Protein AF-A0A3D0DG16-F1 (afdb_monomer)

Solvent-accessible surface area (backbone atoms only — not comparable to full-atom values): 3490 Å² total; per-residue (Å²): 136,86,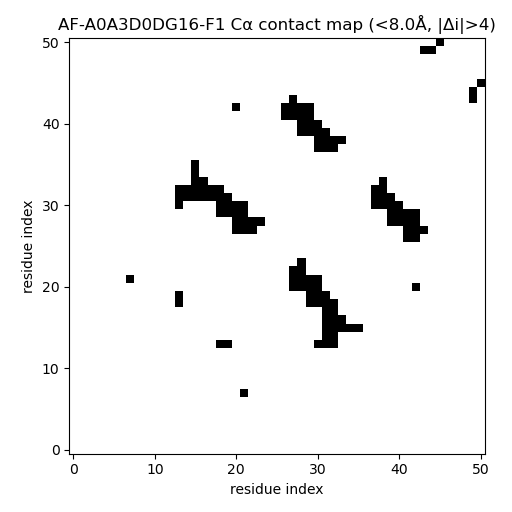88,78,88,77,93,83,75,63,74,87,75,57,44,73,84,42,78,47,78,46,75,55,94,90,41,51,30,33,35,36,27,56,96,91,40,81,46,77,45,74,61,60,53,75,80,83,72,60,121

Radius of gyration: 12.21 Å; Cα contacts (8 Å, |Δi|>4): 63; chains: 1; bounding box: 24×27×32 Å

Mean predicted aligned error: 5.39 Å

Nearest PDB structures (foldseek):
  1fqt-assembly1_B  TM=9.345E-01  e=3.702E-02  Paraburkholderia xenovorans LB400
  3gce-assembly1_A  TM=9.067E-01  e=5.756E-02  Nocardioides aromaticivorans
  4nbh-a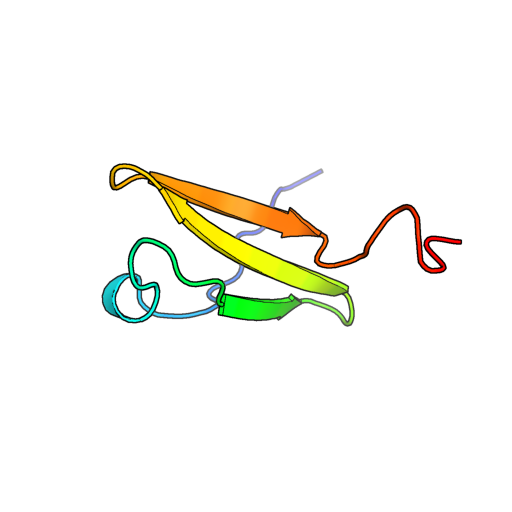ssembly1_B  TM=9.167E-01  e=4.764E-02  Janthinobacterium sp. J3
  2de6-assembly1_B  TM=9.133E-01  e=6.131E-02  Janthinobacterium
  3gkq-assembly2_E  TM=9.355E-01  e=2.454E-01  Novosphingobium sp. KA1

pLDDT: mean 87.53, std 12.12, range [50.5, 96.62]

Structure (mmCIF, N/CA/C/O backbone):
data_AF-A0A3D0DG16-F1
#
_entry.id   AF-A0A3D0DG16-F1
#
loop_
_atom_site.group_PDB
_atom_site.id
_atom_site.type_symbol
_atom_site.label_atom_id
_atom_site.label_alt_id
_atom_site.label_comp_id
_atom_site.label_asym_id
_atom_site.label_entity_id
_atom_site.label_seq_id
_atom_site.pdbx_PDB_ins_code
_atom_site.Cartn_x
_atom_site.Cartn_y
_atom_site.Cartn_z
_atom_site.occupancy
_atom_site.B_iso_or_equiv
_atom_site.auth_seq_id
_atom_site.auth_comp_id
_atom_site.auth_asym_id
_atom_site.auth_atom_id
_atom_site.pdbx_PDB_model_num
ATOM 1 N N . MET A 1 1 ? -15.362 -12.620 -11.187 1.00 50.50 1 MET A N 1
ATOM 2 C CA . MET A 1 1 ? -14.009 -12.346 -10.661 1.00 50.50 1 MET A CA 1
ATOM 3 C C . MET A 1 1 ? -14.193 -11.871 -9.230 1.00 50.50 1 MET A C 1
ATOM 5 O O . MET A 1 1 ? -14.887 -10.883 -9.040 1.00 50.50 1 MET A O 1
ATOM 9 N N . VAL A 1 2 ? -13.725 -12.627 -8.237 1.00 64.94 2 VAL A N 1
ATOM 10 C CA . VAL A 1 2 ? -13.860 -12.239 -6.822 1.00 64.94 2 VAL A CA 1
ATOM 11 C C . VAL A 1 2 ? -12.697 -11.311 -6.491 1.00 64.94 2 VAL A C 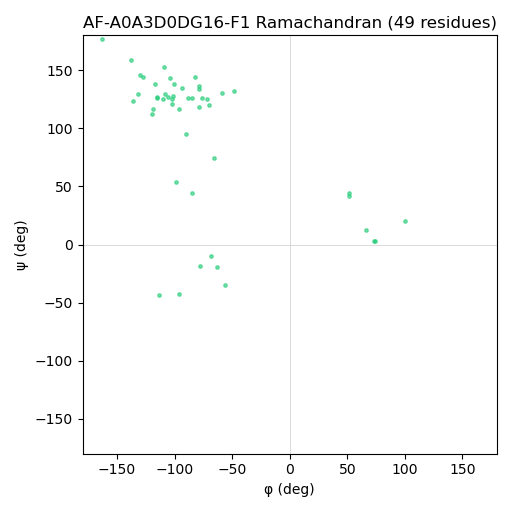1
ATOM 13 O O . VAL A 1 2 ? -11.550 -11.649 -6.775 1.00 64.94 2 VAL A O 1
ATOM 16 N N . GLN A 1 3 ? -12.995 -10.125 -5.965 1.00 78.38 3 GLN A N 1
ATOM 17 C CA . GLN A 1 3 ? -11.976 -9.226 -5.430 1.00 78.38 3 GLN A CA 1
ATOM 18 C C . GLN A 1 3 ? -11.602 -9.737 -4.036 1.00 78.38 3 GLN A C 1
ATOM 20 O O . GLN A 1 3 ? -12.465 -9.843 -3.168 1.00 78.38 3 GLN A O 1
ATOM 25 N N . GLU A 1 4 ? -10.338 -10.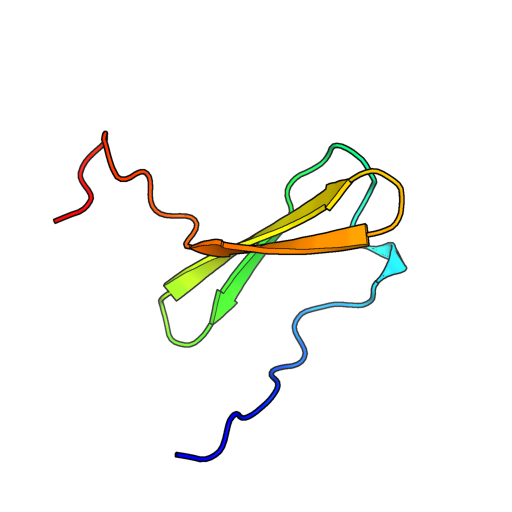106 -3.848 1.00 87.38 4 GLU A N 1
ATOM 26 C CA . GLU A 1 4 ? -9.798 -10.557 -2.564 1.00 87.38 4 GLU A CA 1
ATOM 27 C C . GLU A 1 4 ? -9.001 -9.410 -1.939 1.00 87.38 4 GLU A C 1
ATOM 29 O O . GLU A 1 4 ? -8.102 -8.855 -2.574 1.00 87.38 4 GLU A O 1
ATOM 34 N N . PHE A 1 5 ? -9.346 -9.036 -0.708 1.00 90.00 5 PHE A N 1
ATOM 35 C CA . PHE A 1 5 ? -8.609 -8.022 0.038 1.00 90.00 5 PHE A CA 1
ATOM 36 C C . PHE A 1 5 ? -7.338 -8.623 0.638 1.00 90.00 5 PHE A C 1
ATOM 38 O O . PHE A 1 5 ? -7.365 -9.705 1.222 1.00 90.00 5 PHE A O 1
ATOM 45 N N . VAL A 1 6 ? -6.232 -7.889 0.534 1.00 92.62 6 VAL A N 1
ATOM 46 C CA . VAL A 1 6 ? -4.935 -8.277 1.097 1.00 92.62 6 VAL A CA 1
ATOM 47 C C . VAL A 1 6 ? -4.618 -7.352 2.267 1.00 92.62 6 VAL A C 1
ATOM 49 O O . VAL A 1 6 ? -4.608 -6.132 2.102 1.00 92.62 6 VAL A O 1
ATOM 52 N N . LYS A 1 7 ? -4.349 -7.918 3.451 1.00 93.25 7 LYS A N 1
ATOM 53 C CA . LYS A 1 7 ? -3.842 -7.134 4.586 1.00 93.25 7 LYS A CA 1
ATOM 54 C C . LYS A 1 7 ? -2.390 -6.739 4.305 1.00 93.25 7 LYS A C 1
ATOM 56 O O . LYS A 1 7 ? -1.567 -7.613 4.050 1.00 93.25 7 LYS A O 1
ATOM 61 N N . VAL A 1 8 ? -2.095 -5.442 4.375 1.00 93.38 8 VAL A N 1
ATOM 62 C CA . VAL A 1 8 ? -0.761 -4.882 4.082 1.00 93.38 8 VAL A CA 1
ATOM 63 C C . VAL A 1 8 ? -0.083 -4.275 5.312 1.00 93.38 8 VAL A C 1
ATOM 65 O O . VAL A 1 8 ? 1.093 -4.536 5.533 1.00 93.38 8 VAL A O 1
ATOM 68 N N . CYS A 1 9 ? -0.814 -3.519 6.128 1.00 93.00 9 CYS A N 1
ATOM 69 C CA . CYS A 1 9 ? -0.326 -2.868 7.345 1.00 93.00 9 CYS A CA 1
ATOM 70 C C . CYS A 1 9 ? -1.511 -2.441 8.224 1.00 93.00 9 CYS A C 1
ATOM 72 O O . CYS A 1 9 ? -2.673 -2.612 7.828 1.00 93.00 9 CYS A O 1
ATOM 74 N N . ASP A 1 10 ? -1.224 -1.898 9.404 1.00 94.62 10 ASP A N 1
ATOM 75 C CA . ASP A 1 10 ? -2.207 -1.171 10.199 1.00 94.62 10 ASP A CA 1
ATOM 76 C C . ASP A 1 10 ? -2.334 0.280 9.706 1.00 94.62 10 ASP A C 1
ATOM 78 O O . ASP A 1 10 ? -1.367 0.930 9.310 1.00 94.62 10 ASP A O 1
ATOM 82 N N . GLU A 1 11 ? -3.551 0.826 9.757 1.00 91.50 11 GLU A N 1
ATOM 83 C CA . GLU A 1 11 ? -3.849 2.171 9.250 1.00 91.50 11 GLU A CA 1
ATOM 84 C C . GLU A 1 11 ? -2.961 3.256 9.891 1.00 91.50 11 GLU A C 1
ATOM 86 O O . GLU A 1 11 ? -2.572 4.221 9.233 1.00 91.50 11 GLU A O 1
ATOM 91 N N . ILE A 1 12 ? -2.604 3.101 11.167 1.00 93.12 12 ILE A N 1
ATOM 92 C CA . ILE A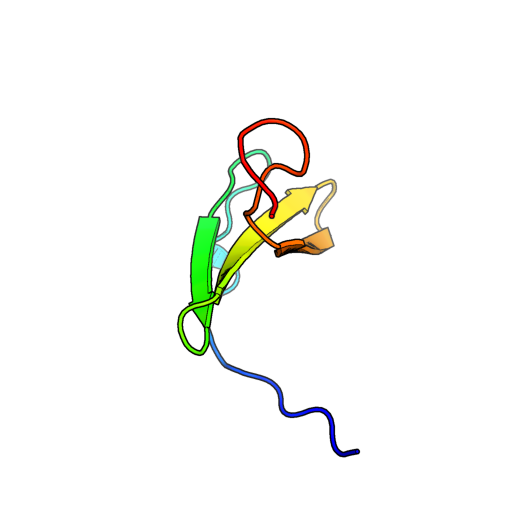 1 12 ? -1.774 4.065 11.904 1.00 93.12 12 ILE A CA 1
ATOM 93 C C . ILE A 1 12 ? -0.357 4.208 11.332 1.00 93.12 12 ILE A C 1
ATOM 95 O O . ILE A 1 12 ? 0.301 5.215 11.582 1.00 93.12 12 ILE A O 1
ATOM 99 N N . GLU A 1 13 ? 0.104 3.228 10.554 1.00 93.25 13 GLU A N 1
ATOM 100 C CA . GLU A 1 13 ? 1.423 3.242 9.923 1.00 93.25 13 GLU A CA 1
ATOM 101 C C . GLU A 1 13 ? 1.454 4.141 8.674 1.00 93.25 13 GLU A C 1
ATOM 103 O O . GLU A 1 13 ? 2.523 4.577 8.242 1.00 93.25 13 GLU A O 1
ATOM 108 N N . ILE A 1 14 ? 0.287 4.473 8.108 1.00 94.12 14 ILE A N 1
ATOM 109 C CA . ILE A 1 14 ? 0.162 5.346 6.938 1.00 94.12 14 ILE A CA 1
ATOM 110 C C . ILE A 1 14 ? 0.015 6.789 7.417 1.00 94.12 14 ILE A C 1
ATOM 112 O O . ILE A 1 14 ? -1.071 7.263 7.749 1.00 94.12 14 ILE A O 1
ATOM 116 N N . VAL A 1 15 ? 1.136 7.502 7.461 1.00 94.88 15 VAL A N 1
ATOM 117 C CA . VAL A 1 15 ? 1.177 8.904 7.886 1.00 94.88 15 VAL A CA 1
ATOM 118 C C . VAL A 1 15 ? 0.700 9.818 6.753 1.00 94.88 15 VAL A C 1
ATOM 120 O O . VAL A 1 15 ? 1.141 9.687 5.614 1.00 94.88 15 VAL A O 1
ATOM 123 N N . GLU A 1 16 ? -0.170 10.774 7.084 1.00 96.19 16 GLU A N 1
ATOM 124 C CA . GLU A 1 16 ? -0.634 11.836 6.179 1.00 96.19 16 GLU A CA 1
ATOM 125 C C . GLU A 1 16 ? 0.541 12.518 5.456 1.00 96.19 16 GLU A C 1
ATOM 127 O O . GLU A 1 16 ? 1.546 12.873 6.077 1.00 96.19 16 GLU A O 1
ATOM 132 N N . GLY A 1 17 ? 0.424 12.682 4.135 1.00 93.81 17 GLY A N 1
ATOM 133 C CA . GLY A 1 17 ? 1.461 13.311 3.310 1.00 93.81 17 GLY A CA 1
ATOM 134 C C . GLY A 1 17 ? 2.719 12.464 3.071 1.00 93.81 17 GLY A C 1
ATOM 135 O O . GLY A 1 17 ? 3.647 12.936 2.414 1.00 93.81 17 GLY A O 1
ATOM 136 N N . LYS A 1 18 ? 2.773 11.220 3.567 1.00 92.62 18 LYS A N 1
ATOM 137 C CA . LYS A 1 18 ? 3.832 10.252 3.249 1.00 92.62 18 LYS A CA 1
ATOM 138 C C . LYS A 1 18 ? 3.299 9.124 2.370 1.00 92.62 18 LYS A C 1
ATOM 140 O O . LYS A 1 18 ? 2.123 8.773 2.422 1.00 92.62 18 LYS A O 1
ATOM 145 N N . ILE A 1 19 ? 4.203 8.541 1.585 1.00 93.00 19 ILE A N 1
ATOM 146 C CA . ILE A 1 19 ? 3.929 7.352 0.779 1.00 93.00 19 ILE A CA 1
ATOM 147 C C . ILE A 1 19 ? 4.500 6.131 1.491 1.00 93.00 19 ILE A C 1
ATOM 149 O O . ILE A 1 19 ? 5.683 6.097 1.831 1.00 93.00 19 ILE A O 1
ATOM 153 N N . MET A 1 20 ? 3.660 5.119 1.677 1.00 94.69 20 MET A N 1
ATOM 154 C CA . MET A 1 20 ? 4.078 3.765 2.023 1.00 94.69 20 MET A CA 1
ATOM 155 C C . MET A 1 20 ? 4.039 2.910 0.754 1.00 94.69 20 MET A C 1
ATOM 157 O O . MET A 1 20 ? 3.104 3.012 -0.032 1.00 94.69 20 MET A O 1
ATOM 161 N N . THR A 1 21 ? 5.042 2.057 0.544 1.00 94.56 21 THR A N 1
ATOM 162 C CA . THR A 1 21 ? 5.032 1.080 -0.556 1.00 94.56 21 THR A CA 1
ATOM 163 C C . THR A 1 21 ? 4.821 -0.318 0.008 1.00 94.56 21 THR A C 1
ATOM 165 O O . THR A 1 21 ? 5.540 -0.721 0.919 1.00 94.56 21 THR A O 1
ATOM 168 N N . ALA A 1 22 ? 3.863 -1.055 -0.546 1.00 94.06 22 ALA A N 1
ATOM 169 C CA . ALA A 1 22 ? 3.625 -2.462 -0.244 1.00 94.06 22 ALA A CA 1
ATOM 170 C C . ALA A 1 22 ? 3.841 -3.307 -1.505 1.00 94.06 22 ALA A C 1
ATOM 172 O O . ALA A 1 22 ? 3.408 -2.925 -2.590 1.00 94.06 22 ALA A O 1
ATOM 173 N N . GLU A 1 23 ? 4.485 -4.467 -1.381 1.00 92.50 23 GLU A N 1
ATOM 174 C CA . GLU A 1 23 ? 4.624 -5.409 -2.494 1.00 92.50 23 GLU A CA 1
ATOM 175 C C . GLU A 1 23 ? 3.526 -6.476 -2.421 1.00 92.50 23 GLU A C 1
ATOM 177 O O . GLU A 1 23 ? 3.465 -7.266 -1.480 1.00 92.50 23 GLU A O 1
ATOM 182 N N . ILE A 1 24 ? 2.656 -6.521 -3.432 1.00 90.94 24 ILE A N 1
ATOM 183 C CA . ILE A 1 24 ? 1.555 -7.484 -3.523 1.00 90.94 24 ILE A CA 1
ATOM 184 C C . ILE A 1 24 ? 1.754 -8.313 -4.786 1.00 90.94 24 ILE A C 1
ATOM 186 O O . ILE A 1 24 ? 1.629 -7.806 -5.897 1.00 90.94 24 ILE A O 1
ATOM 190 N N . LYS A 1 25 ? 2.057 -9.609 -4.638 1.00 88.75 25 LYS A N 1
ATOM 191 C CA . LYS A 1 25 ? 2.280 -10.523 -5.778 1.00 88.75 25 LYS A CA 1
ATOM 192 C C . LYS A 1 25 ? 3.310 -9.967 -6.787 1.00 88.75 25 LYS A C 1
ATOM 194 O O . LYS A 1 25 ? 3.086 -10.044 -7.992 1.00 88.75 25 LYS A O 1
ATOM 199 N N . LYS A 1 26 ? 4.429 -9.414 -6.290 1.00 88.19 26 LYS A N 1
ATOM 200 C CA . LYS A 1 26 ? 5.501 -8.753 -7.072 1.00 88.19 26 LYS A CA 1
ATOM 201 C C . LYS A 1 26 ? 5.098 -7.449 -7.772 1.00 88.19 26 LYS A C 1
ATOM 203 O O . LYS A 1 26 ? 5.830 -6.963 -8.629 1.00 88.19 26 LYS A O 1
ATOM 208 N N . ARG A 1 27 ? 3.940 -6.883 -7.433 1.00 89.50 27 ARG A N 1
ATOM 209 C CA . ARG A 1 27 ? 3.530 -5.551 -7.880 1.00 89.50 27 ARG A CA 1
ATOM 210 C C . ARG A 1 27 ? 3.740 -4.562 -6.739 1.00 89.50 27 ARG A C 1
ATOM 212 O O . ARG A 1 27 ? 3.150 -4.767 -5.675 1.00 89.50 27 ARG A O 1
ATOM 219 N N . PRO A 1 28 ? 4.562 -3.521 -6.922 1.00 92.81 28 PRO A N 1
ATOM 220 C CA . PRO A 1 28 ? 4.706 -2.485 -5.918 1.00 92.81 28 PRO A CA 1
ATOM 221 C C . PRO A 1 28 ? 3.478 -1.569 -5.977 1.00 92.81 28 PRO A C 1
ATOM 223 O O . PRO A 1 28 ? 3.126 -1.047 -7.031 1.00 92.81 28 PRO A O 1
ATOM 226 N N . ILE A 1 29 ? 2.815 -1.384 -4.841 1.00 95.06 29 ILE A N 1
ATOM 227 C CA . ILE A 1 29 ? 1.627 -0.545 -4.681 1.00 95.06 29 ILE A CA 1
ATOM 228 C C . ILE A 1 29 ? 1.981 0.609 -3.747 1.00 95.06 29 ILE A C 1
ATOM 230 O O . ILE A 1 29 ? 2.468 0.386 -2.637 1.00 95.06 29 ILE A O 1
ATOM 234 N N . ALA A 1 30 ? 1.739 1.836 -4.197 1.00 94.75 30 ALA A N 1
ATOM 235 C CA . ALA A 1 30 ? 1.900 3.043 -3.404 1.00 94.75 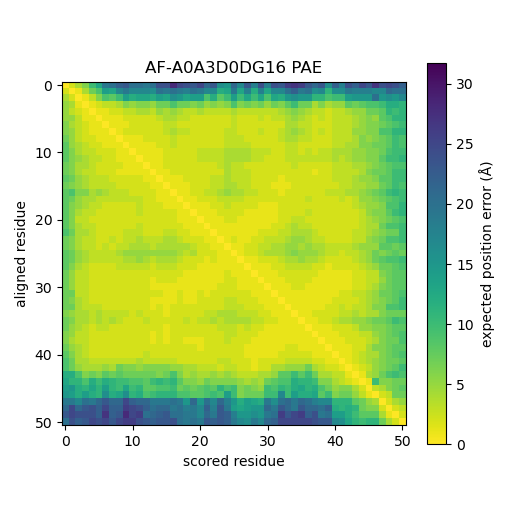30 ALA A CA 1
ATOM 236 C C . ALA A 1 30 ? 0.593 3.318 -2.666 1.00 94.75 30 ALA A C 1
ATOM 238 O O . ALA A 1 30 ? -0.472 3.399 -3.279 1.00 94.75 30 ALA A O 1
ATOM 239 N N . ILE A 1 31 ? 0.689 3.468 -1.352 1.00 95.88 31 ILE A N 1
ATOM 240 C CA . ILE A 1 31 ? -0.423 3.772 -0.465 1.00 95.88 31 ILE A CA 1
ATOM 241 C C . ILE A 1 31 ? -0.169 5.146 0.147 1.00 95.88 31 ILE A C 1
ATOM 243 O O . ILE A 1 31 ? 0.902 5.402 0.704 1.00 95.88 31 ILE A O 1
ATOM 247 N N . ALA A 1 32 ? -1.155 6.028 0.031 1.00 95.75 32 ALA A N 1
ATOM 248 C CA . ALA A 1 32 ? -1.079 7.401 0.504 1.00 95.75 32 ALA A CA 1
ATOM 249 C C . ALA A 1 32 ? -2.300 7.741 1.350 1.00 95.75 32 ALA A C 1
ATOM 251 O O . ALA A 1 32 ? -3.415 7.303 1.049 1.00 95.75 32 ALA A O 1
ATOM 252 N N . ARG A 1 33 ? -2.095 8.576 2.370 1.00 96.62 33 ARG A N 1
ATOM 253 C CA . ARG A 1 33 ? -3.190 9.254 3.057 1.00 96.62 33 ARG A CA 1
ATOM 254 C C . ARG A 1 33 ? -3.229 10.723 2.651 1.00 96.62 33 ARG A C 1
ATOM 256 O O . ARG A 1 33 ? -2.207 11.407 2.745 1.00 96.62 33 ARG A O 1
ATOM 263 N N . TYR A 1 34 ? -4.402 11.156 2.198 1.00 95.38 34 TYR A N 1
ATOM 264 C CA . TYR A 1 34 ? -4.695 12.541 1.853 1.00 95.38 34 TYR A CA 1
ATOM 265 C C . TYR A 1 34 ? -6.071 12.943 2.393 1.00 95.38 34 TYR A C 1
ATOM 267 O O . TYR A 1 34 ? -7.067 12.274 2.112 1.00 95.38 34 TYR A O 1
ATOM 275 N N . GLU A 1 35 ? -6.120 14.004 3.194 1.00 95.06 35 GLU A N 1
ATOM 276 C CA . GLU A 1 35 ? -7.323 14.509 3.871 1.00 95.06 35 GLU A CA 1
ATOM 277 C C . GLU A 1 35 ? -8.066 13.413 4.658 1.00 95.06 35 GLU A C 1
ATOM 279 O O . GLU A 1 35 ? -9.293 13.293 4.610 1.00 95.06 35 GLU A O 1
ATOM 284 N N . GLY A 1 36 ? -7.310 12.559 5.360 1.00 93.88 36 GLY A N 1
ATOM 285 C CA . GLY A 1 36 ? -7.867 11.461 6.155 1.00 93.88 36 GLY A CA 1
ATOM 286 C C . GLY A 1 36 ? -8.392 10.272 5.341 1.00 93.88 36 GLY A C 1
ATOM 287 O O . GLY A 1 36 ? -8.902 9.319 5.925 1.00 93.88 36 GLY A O 1
ATOM 288 N N . LYS A 1 37 ? -8.260 10.286 4.009 1.00 95.38 37 LYS A N 1
ATOM 289 C CA . LYS A 1 37 ? -8.655 9.179 3.128 1.00 95.38 37 LYS A CA 1
ATOM 290 C C . LYS A 1 37 ? -7.437 8.407 2.647 1.00 95.38 37 LYS A C 1
ATOM 292 O O . LYS A 1 37 ? -6.393 8.991 2.369 1.00 95.38 37 LYS A O 1
ATOM 297 N N . LEU A 1 38 ? -7.589 7.090 2.532 1.00 95.38 38 LEU A N 1
ATOM 298 C CA . LEU A 1 38 ? -6.563 6.198 2.005 1.00 95.38 38 LEU A CA 1
ATOM 299 C C . LEU A 1 38 ? -6.759 5.965 0.509 1.00 95.38 38 LEU A C 1
ATOM 301 O O . LEU A 1 38 ? -7.864 5.677 0.049 1.00 95.38 38 LEU A O 1
ATOM 305 N N . TYR A 1 39 ? -5.658 6.044 -0.227 1.00 95.12 39 TYR A N 1
ATOM 306 C CA . TYR A 1 39 ? -5.588 5.802 -1.661 1.00 95.12 39 TYR A CA 1
ATOM 307 C C . TYR A 1 39 ? -4.495 4.780 -1.947 1.00 95.12 39 TYR A C 1
ATOM 309 O O . TYR A 1 39 ? -3.454 4.792 -1.292 1.00 95.12 39 TYR A O 1
ATOM 317 N N . ALA A 1 40 ? -4.724 3.916 -2.934 1.00 94.62 40 ALA A N 1
ATOM 318 C CA . ALA A 1 40 ? -3.749 2.938 -3.396 1.00 94.62 40 ALA A CA 1
ATOM 319 C C . ALA A 1 40 ? -3.660 2.975 -4.925 1.00 94.62 40 ALA A C 1
ATOM 321 O O . ALA A 1 40 ? -4.684 2.917 -5.607 1.00 94.62 40 ALA A O 1
ATOM 322 N N . VAL A 1 41 ? -2.442 3.076 -5.453 1.00 92.69 41 VAL A N 1
ATOM 323 C CA . VAL A 1 41 ? -2.144 3.105 -6.894 1.00 92.69 41 VAL A CA 1
ATOM 324 C C . VAL A 1 41 ? -0.925 2.232 -7.185 1.00 92.69 41 VAL A C 1
ATOM 326 O O . VAL A 1 41 ? -0.132 1.959 -6.284 1.00 92.69 41 VAL A O 1
ATOM 329 N N . ASP A 1 42 ? -0.748 1.782 -8.428 1.00 91.38 42 ASP A N 1
ATOM 330 C CA . ASP A 1 42 ? 0.506 1.129 -8.817 1.00 91.38 42 ASP A CA 1
ATOM 331 C C . ASP A 1 42 ? 1.684 2.089 -8.581 1.00 91.38 42 ASP A C 1
ATOM 333 O O . ASP A 1 42 ? 1.658 3.242 -9.012 1.00 91.38 42 ASP A O 1
ATOM 337 N N . ASN A 1 43 ? 2.734 1.613 -7.908 1.00 88.25 43 ASN A N 1
ATOM 338 C CA . ASN A 1 43 ? 3.970 2.369 -7.694 1.00 88.25 43 ASN A CA 1
ATOM 339 C C . ASN A 1 43 ? 4.922 2.210 -8.889 1.00 88.25 43 ASN A C 1
ATOM 341 O O . ASN A 1 43 ? 6.108 1.920 -8.736 1.00 88.25 43 ASN A O 1
ATOM 345 N N . ILE A 1 44 ? 4.366 2.318 -10.092 1.00 84.25 44 ILE A N 1
ATOM 346 C CA . ILE A 1 44 ? 5.088 2.234 -11.355 1.00 84.25 44 ILE A CA 1
ATOM 347 C C . ILE A 1 44 ? 4.888 3.572 -12.047 1.00 84.25 44 ILE A C 1
ATOM 349 O O . ILE A 1 44 ? 3.766 3.9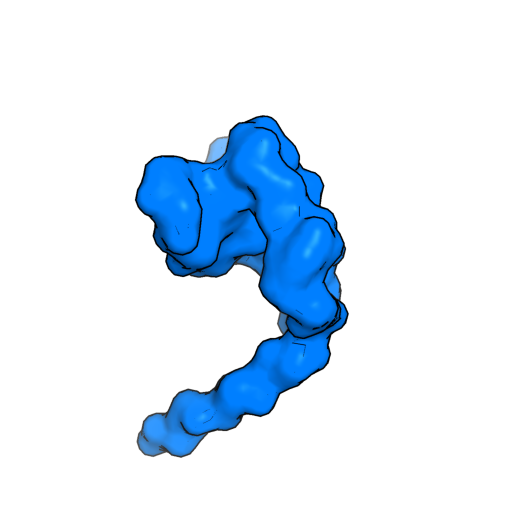60 -12.376 1.00 84.25 44 ILE A O 1
ATOM 353 N N . CYS A 1 45 ? 5.986 4.293 -12.256 1.00 77.38 45 CYS A N 1
ATOM 354 C CA . CYS A 1 45 ? 5.948 5.526 -13.018 1.00 77.38 45 CYS A CA 1
ATOM 355 C C . CYS A 1 45 ? 5.690 5.184 -14.488 1.00 77.38 45 CYS A C 1
ATOM 357 O O . CYS A 1 45 ? 6.490 4.505 -15.127 1.00 77.38 45 CYS A O 1
ATOM 359 N N . THR A 1 46 ? 4.594 5.685 -15.050 1.00 74.81 46 THR A N 1
ATOM 360 C CA . THR A 1 46 ? 4.251 5.468 -16.465 1.00 74.81 46 THR A CA 1
ATOM 361 C C . THR A 1 46 ? 5.200 6.185 -17.432 1.00 74.81 46 THR A C 1
ATOM 363 O O . THR A 1 46 ? 5.128 5.959 -18.633 1.00 74.81 46 THR A O 1
ATOM 366 N N . HIS A 1 47 ? 6.070 7.064 -16.927 1.00 75.50 47 HIS A N 1
ATOM 367 C CA . HIS A 1 47 ? 7.067 7.801 -17.704 1.00 75.50 47 HIS A CA 1
ATOM 368 C C . HIS A 1 47 ? 8.451 7.132 -17.677 1.00 75.50 47 HIS A C 1
ATOM 370 O O . HIS A 1 47 ? 9.103 7.036 -18.710 1.00 75.50 47 HIS A O 1
ATOM 376 N N . ASP A 1 48 ? 8.898 6.650 -16.514 1.00 60.88 48 ASP A N 1
ATOM 377 C CA . ASP A 1 48 ? 10.280 6.195 -16.295 1.00 60.88 48 ASP A CA 1
ATOM 378 C C . ASP A 1 48 ? 10.406 4.663 -16.400 1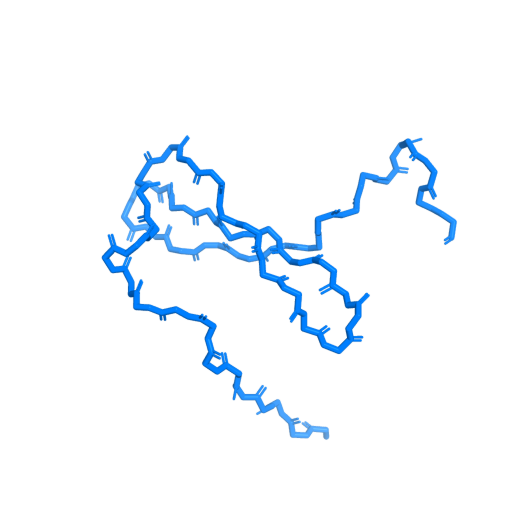.00 60.88 48 ASP A C 1
ATOM 380 O O . ASP A 1 48 ? 10.863 3.980 -15.487 1.00 60.88 48 ASP A O 1
ATOM 384 N N . GLY A 1 49 ? 9.940 4.117 -17.529 1.00 58.88 49 GLY A N 1
ATOM 385 C CA . GLY A 1 49 ? 10.094 2.696 -17.869 1.00 58.88 49 GLY A CA 1
ATOM 386 C C . GLY A 1 49 ? 8.879 1.800 -17.610 1.00 58.88 49 GLY A C 1
ATOM 387 O O . GLY A 1 49 ? 9.043 0.584 -17.537 1.00 58.88 49 GLY A O 1
ATOM 388 N N . GLY A 1 50 ? 7.672 2.364 -17.501 1.00 56.91 50 GLY A N 1
ATOM 389 C CA . GLY A 1 50 ? 6.413 1.608 -17.507 1.00 56.91 50 GLY A CA 1
ATOM 390 C C . GLY A 1 50 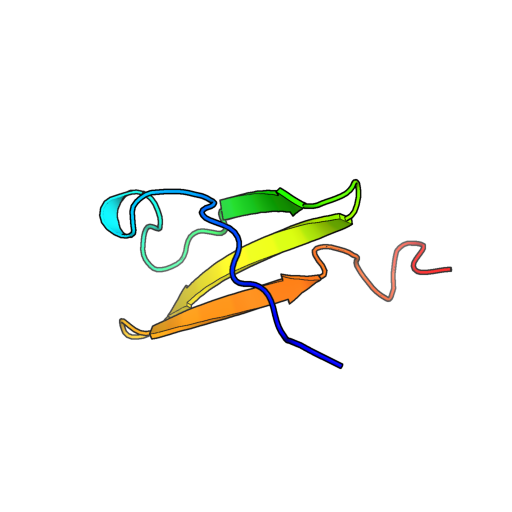? 6.134 0.926 -18.856 1.00 56.91 50 GLY A C 1
ATOM 391 O O . GLY A 1 50 ? 5.295 1.403 -19.618 1.00 56.91 50 GLY A O 1
ATOM 392 N N . HIS A 1 51 ? 6.851 -0.160 -19.149 1.00 53.78 51 HIS A N 1
ATOM 393 C CA . HIS A 1 51 ? 6.609 -1.065 -20.277 1.00 53.78 51 HIS A CA 1
ATOM 394 C C . HIS A 1 51 ? 5.897 -2.342 -19.832 1.00 53.78 51 HIS A C 1
ATOM 396 O O . HIS A 1 51 ? 6.227 -2.858 -18.739 1.00 53.78 51 HIS A O 1
#

Sequence (51 aa):
MVQEFVKVCDEIEIVEGKIMTAEIKKRPIAIARYEGKLYAVDNICTHDGGH

Foldseek 3Di:
DDDDDDDFDDPVVADAPDWDWGQDPNFIWTWHDDPNDIDIDGPDDPPPDPD

Secondary structure (DSSP, 8-state):
-PPPP-----GGGS-TT-EEEEEETTEEEEEEEETTEEEEEE---TTTT--